Protein AF-A0A7Y2HLY5-F1 (afdb_monomer_lite)

Radius of gyration: 10.49 Å; chains: 1; bounding box: 19×22×31 Å

pLDDT: mean 88.43, std 14.84, range [44.62, 97.19]

Structure (mmCIF, N/CA/C/O backbone):
data_AF-A0A7Y2HLY5-F1
#
_entry.id   AF-A0A7Y2HLY5-F1
#
loop_
_atom_site.group_PDB
_atom_site.id
_atom_site.type_symbol
_atom_site.label_atom_id
_atom_site.label_alt_id
_atom_site.label_comp_id
_atom_site.label_asym_id
_atom_site.label_entity_id
_atom_site.label_seq_id
_atom_site.pdbx_PDB_ins_code
_atom_site.Cartn_x
_atom_site.Cartn_y
_atom_site.Cartn_z
_atom_site.occupancy
_atom_site.B_iso_or_equiv
_atom_site.auth_seq_id
_atom_site.auth_comp_id
_atom_site.auth_asym_id
_atom_site.auth_atom_id
_atom_site.pdbx_PDB_model_num
ATOM 1 N N . PRO A 1 1 ? -5.876 -1.401 -12.308 1.00 62.22 1 PRO A N 1
ATOM 2 C CA . PRO A 1 1 ? -7.182 -0.961 -11.750 1.00 62.22 1 PRO A CA 1
ATOM 3 C C . PRO A 1 1 ? -7.563 -1.815 -10.527 1.00 62.22 1 PRO A C 1
ATOM 5 O O . PRO A 1 1 ? -7.780 -3.009 -10.670 1.00 62.22 1 PRO A O 1
ATOM 8 N N . GLY A 1 2 ? -7.524 -1.244 -9.319 1.00 89.00 2 GLY A N 1
ATOM 9 C CA . GLY A 1 2 ? -7.814 -1.964 -8.063 1.00 89.00 2 GLY A CA 1
ATOM 10 C C . GLY A 1 2 ? -6.902 -1.564 -6.901 1.00 89.00 2 GLY A C 1
ATOM 11 O O . GLY A 1 2 ? -7.294 -1.637 -5.741 1.00 89.00 2 GLY A O 1
ATOM 12 N N . CYS A 1 3 ? -5.696 -1.077 -7.203 1.00 95.38 3 CYS A N 1
ATOM 13 C CA . CYS A 1 3 ? -4.823 -0.469 -6.207 1.00 95.38 3 CYS A CA 1
ATOM 14 C C . CYS A 1 3 ? -5.334 0.929 -5.827 1.00 95.38 3 CYS A C 1
ATOM 16 O O . CYS A 1 3 ? -5.556 1.752 -6.712 1.00 95.38 3 CYS A O 1
ATOM 18 N N . ARG A 1 4 ? -5.456 1.210 -4.523 1.00 96.69 4 ARG A N 1
ATOM 19 C CA . ARG A 1 4 ? -5.887 2.513 -3.980 1.00 96.69 4 ARG A CA 1
ATOM 20 C C . ARG A 1 4 ? -4.727 3.396 -3.497 1.00 96.69 4 ARG A C 1
ATOM 22 O O . ARG A 1 4 ? -4.913 4.220 -2.614 1.00 96.69 4 ARG A O 1
ATOM 29 N N . CYS A 1 5 ? -3.518 3.248 -4.055 1.00 95.88 5 CYS A N 1
ATOM 30 C CA . CYS A 1 5 ? -2.356 4.055 -3.634 1.00 95.88 5 CYS A CA 1
ATOM 31 C C . CYS A 1 5 ? -2.628 5.568 -3.696 1.00 95.88 5 CYS A C 1
ATOM 33 O O . CYS A 1 5 ? -2.222 6.279 -2.787 1.00 95.88 5 CYS A O 1
ATOM 35 N N . GLY A 1 6 ? -3.342 6.045 -4.723 1.00 95.62 6 GLY A N 1
ATOM 36 C CA . GLY A 1 6 ? -3.715 7.459 -4.844 1.00 95.62 6 GLY A CA 1
ATOM 37 C C . GLY A 1 6 ? -4.592 7.954 -3.689 1.00 95.62 6 GLY A C 1
ATOM 38 O O . GLY A 1 6 ? -4.351 9.031 -3.151 1.00 95.62 6 GLY A O 1
ATOM 39 N N . ASP A 1 7 ? -5.559 7.146 -3.254 1.00 96.56 7 ASP A N 1
ATOM 40 C CA . ASP A 1 7 ? -6.411 7.475 -2.105 1.00 96.56 7 ASP A CA 1
ATOM 41 C C . ASP A 1 7 ? -5.615 7.447 -0.793 1.00 96.56 7 ASP A C 1
ATOM 43 O O . ASP A 1 7 ? -5.818 8.298 0.067 1.00 96.56 7 ASP A O 1
ATOM 47 N N . VAL A 1 8 ? -4.661 6.518 -0.662 1.00 95.50 8 VAL A N 1
ATOM 48 C CA . VAL A 1 8 ? -3.791 6.413 0.521 1.00 95.50 8 VAL A CA 1
ATOM 49 C C . VAL A 1 8 ? -2.897 7.644 0.672 1.00 95.50 8 VAL A C 1
ATOM 51 O O . VAL A 1 8 ? -2.849 8.230 1.749 1.00 95.50 8 VAL A O 1
ATOM 54 N N . ILE A 1 9 ? -2.219 8.084 -0.394 1.00 94.69 9 ILE A N 1
ATOM 55 C CA . ILE A 1 9 ? -1.328 9.259 -0.320 1.00 94.69 9 ILE A CA 1
ATOM 56 C C . ILE A 1 9 ? -2.089 10.582 -0.189 1.00 94.69 9 ILE A C 1
ATOM 58 O O . ILE A 1 9 ? -1.524 11.565 0.276 1.00 94.69 9 ILE A O 1
ATOM 62 N N . THR A 1 10 ? -3.363 10.611 -0.590 1.00 96.06 10 THR A N 1
ATOM 63 C CA . THR A 1 10 ? -4.244 11.775 -0.404 1.00 96.06 10 THR A CA 1
ATOM 64 C C . THR A 1 10 ? -5.027 11.724 0.908 1.00 96.06 10 THR A C 1
ATOM 66 O O . THR A 1 10 ? -5.836 12.613 1.162 1.00 96.06 10 THR A O 1
ATOM 69 N N . GLY A 1 11 ? -4.806 10.701 1.743 1.00 94.38 11 GLY A N 1
ATOM 70 C CA . GLY A 1 11 ? -5.470 10.553 3.040 1.00 94.38 11 GLY A CA 1
ATOM 71 C C . GLY A 1 11 ? -6.968 10.241 2.956 1.00 94.38 11 GLY A C 1
ATOM 72 O O . GLY A 1 11 ? -7.678 10.392 3.943 1.00 94.38 11 GLY A O 1
ATOM 73 N N . ARG A 1 12 ? -7.468 9.807 1.793 1.00 96.25 12 ARG A N 1
ATOM 74 C CA . ARG A 1 12 ? -8.876 9.422 1.591 1.00 96.25 12 ARG A CA 1
ATOM 75 C C . ARG A 1 12 ? -9.204 8.035 2.135 1.00 96.25 12 ARG A C 1
ATOM 77 O O . ARG A 1 12 ? -10.377 7.732 2.326 1.00 96.25 12 ARG A O 1
ATOM 84 N N . CYS A 1 13 ? -8.196 7.185 2.322 1.00 93.69 13 CYS A N 1
ATOM 85 C CA . CYS A 1 13 ? -8.336 5.897 2.993 1.00 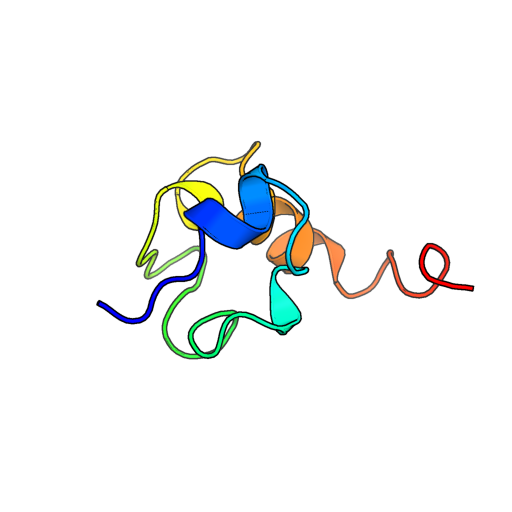93.69 13 CYS A CA 1
ATOM 86 C C . CYS A 1 13 ? -6.999 5.425 3.575 1.00 93.69 13 CYS A C 1
ATOM 88 O O . CYS A 1 13 ? -5.925 5.777 3.084 1.00 93.69 13 CYS A O 1
ATOM 90 N N . LEU A 1 14 ? -7.052 4.552 4.572 1.00 94.19 14 LEU A N 1
ATOM 91 C CA . LEU A 1 14 ? -5.897 3.867 5.131 1.00 94.19 14 LEU A CA 1
ATOM 92 C C . LEU A 1 14 ? -5.484 2.667 4.258 1.00 94.19 14 LEU A C 1
ATOM 94 O O . LEU A 1 14 ? -6.308 2.092 3.543 1.00 94.19 14 LEU A O 1
ATOM 98 N N . PRO A 1 15 ? -4.216 2.215 4.329 1.00 94.88 15 PRO A N 1
ATOM 99 C CA . PRO A 1 15 ? -3.761 1.037 3.593 1.00 94.88 15 PRO A CA 1
ATOM 100 C C . PRO A 1 15 ? -4.637 -0.222 3.762 1.00 94.88 15 PRO A C 1
ATOM 102 O O . PRO A 1 15 ? -4.890 -0.862 2.743 1.00 94.88 15 PRO A O 1
ATOM 105 N N . PRO A 1 16 ? -5.168 -0.569 4.956 1.00 94.19 16 PRO A N 1
ATOM 106 C CA . PRO A 1 16 ? -6.072 -1.715 5.128 1.00 94.19 16 PRO A CA 1
ATOM 107 C C . PRO A 1 16 ? -7.409 -1.606 4.385 1.00 94.19 16 PRO A C 1
ATOM 109 O O . PRO A 1 16 ? -8.037 -2.627 4.121 1.00 94.19 16 PRO A O 1
ATOM 112 N N . GLU A 1 17 ? -7.842 -0.397 4.021 1.00 94.88 17 GLU A N 1
ATOM 113 C CA . GLU A 1 17 ? -9.063 -0.164 3.236 1.00 94.88 17 GLU A CA 1
ATOM 114 C C . GLU A 1 17 ? -8.842 -0.376 1.727 1.00 94.88 17 GLU A C 1
ATOM 116 O O . GLU A 1 17 ? -9.781 -0.352 0.926 1.00 94.88 17 GLU A O 1
ATOM 121 N N . CYS A 1 18 ? -7.591 -0.579 1.303 1.00 95.56 18 CYS A N 1
ATOM 122 C CA . CYS A 1 18 ? -7.283 -1.023 -0.046 1.00 95.56 18 CYS A CA 1
ATOM 123 C C . CYS A 1 18 ? -7.568 -2.531 -0.155 1.00 95.56 18 CYS A C 1
ATOM 125 O O . CYS A 1 18 ? -6.932 -3.319 0.546 1.00 95.56 18 CYS A O 1
ATOM 127 N N . PRO A 1 19 ? -8.426 -2.981 -1.088 1.00 95.06 19 PRO A N 1
ATOM 1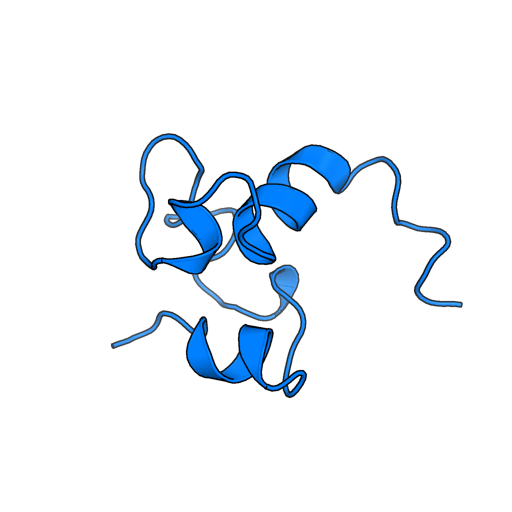28 C CA . PRO A 1 19 ? -8.823 -4.391 -1.186 1.00 95.06 19 PRO A CA 1
ATOM 129 C C . PRO A 1 19 ? -7.657 -5.333 -1.521 1.00 95.06 19 PRO A C 1
ATOM 131 O O . PRO A 1 19 ? -7.751 -6.546 -1.330 1.00 95.06 19 PRO A O 1
ATOM 134 N N . LEU A 1 20 ? -6.553 -4.783 -2.034 1.00 96.44 20 LEU A N 1
ATOM 135 C CA . LEU A 1 20 ? -5.358 -5.541 -2.395 1.00 96.44 20 LEU A CA 1
ATOM 136 C C . LEU A 1 20 ? -4.348 -5.644 -1.248 1.00 96.44 20 LEU A C 1
ATOM 138 O O . LEU A 1 20 ? -3.474 -6.512 -1.297 1.00 96.44 20 LEU A O 1
ATOM 142 N N . PHE A 1 21 ? -4.425 -4.756 -0.253 1.00 95.75 21 PHE A N 1
ATOM 143 C CA . PHE A 1 21 ? -3.435 -4.647 0.814 1.00 95.75 21 PHE A CA 1
ATOM 144 C C . PHE A 1 21 ? -3.375 -5.923 1.651 1.00 95.75 21 PHE A C 1
ATOM 146 O O . PHE A 1 21 ? -4.392 -6.434 2.110 1.00 95.75 21 PHE A O 1
ATOM 153 N N . GLY A 1 22 ? -2.170 -6.463 1.831 1.00 93.25 22 GLY A N 1
ATOM 154 C CA . GLY A 1 22 ? -1.942 -7.643 2.659 1.00 93.25 22 GLY A CA 1
ATOM 155 C C . GLY A 1 22 ? -2.408 -8.969 2.056 1.00 93.25 22 GLY A C 1
ATOM 156 O O . GLY A 1 22 ? -2.061 -10.013 2.598 1.00 93.25 22 GLY A O 1
ATOM 157 N N . ARG A 1 23 ? -3.151 -8.939 0.942 1.00 93.38 23 ARG A N 1
ATOM 158 C CA . ARG A 1 23 ? -3.604 -10.127 0.205 1.00 93.38 23 ARG A CA 1
ATOM 159 C C . ARG A 1 23 ? -2.678 -10.410 -0.969 1.00 93.38 23 ARG A C 1
ATOM 161 O O . ARG A 1 23 ? -1.819 -11.275 -0.889 1.00 93.38 23 ARG A O 1
ATOM 168 N N . VAL A 1 24 ? -2.839 -9.638 -2.043 1.00 95.56 24 VAL A N 1
ATOM 169 C CA . VAL A 1 24 ? -2.011 -9.748 -3.254 1.00 95.56 24 VAL A CA 1
ATOM 170 C C . VAL A 1 24 ? -0.913 -8.692 -3.283 1.00 95.56 24 VAL A C 1
ATOM 172 O O . VAL A 1 24 ? 0.160 -8.943 -3.810 1.00 95.56 24 VAL A O 1
ATOM 175 N N . CYS A 1 25 ? -1.157 -7.522 -2.685 1.00 96.25 25 CYS A N 1
ATOM 176 C CA . CYS A 1 25 ? -0.165 -6.469 -2.532 1.00 96.25 25 CYS A CA 1
ATOM 177 C C . CYS A 1 25 ? 0.588 -6.695 -1.219 1.00 96.25 25 CYS A C 1
ATOM 179 O O . CYS A 1 25 ? 0.041 -6.481 -0.132 1.00 96.25 25 CYS A O 1
ATOM 181 N N . THR A 1 26 ? 1.837 -7.142 -1.331 1.00 95.75 26 THR A N 1
ATOM 182 C CA . THR A 1 26 ? 2.752 -7.428 -0.214 1.00 95.75 26 THR A CA 1
ATOM 183 C C . THR A 1 26 ? 4.146 -6.868 -0.527 1.00 95.75 26 THR A C 1
ATOM 185 O O . THR A 1 26 ? 4.399 -6.526 -1.680 1.00 95.75 26 THR A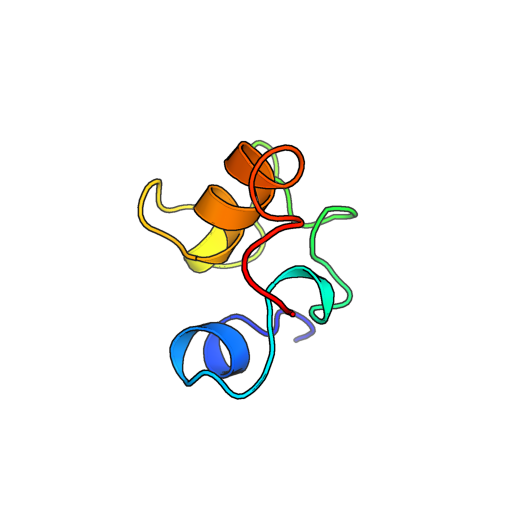 O 1
ATOM 188 N N . PRO A 1 27 ? 5.077 -6.777 0.442 1.00 95.50 27 PRO A N 1
ATOM 189 C CA . PRO A 1 27 ? 6.442 -6.327 0.153 1.00 95.50 27 PRO A CA 1
ATOM 190 C C . PRO A 1 27 ? 7.187 -7.213 -0.859 1.00 95.50 27 PRO A C 1
ATOM 192 O O . PRO A 1 27 ? 8.037 -6.717 -1.586 1.00 95.50 27 PRO A O 1
ATOM 195 N N . VAL A 1 28 ? 6.856 -8.510 -0.924 1.00 96.31 28 VAL A N 1
ATOM 196 C CA . VAL A 1 28 ? 7.443 -9.460 -1.891 1.00 96.31 28 VAL A CA 1
ATOM 197 C C . VAL A 1 28 ? 6.788 -9.324 -3.269 1.00 96.31 28 VAL A C 1
ATOM 199 O O . VAL A 1 28 ? 7.469 -9.395 -4.286 1.00 96.31 28 VAL A O 1
ATOM 202 N N . TYR A 1 29 ? 5.473 -9.084 -3.301 1.00 96.94 29 TYR A N 1
ATOM 203 C CA . TYR A 1 29 ? 4.690 -8.893 -4.525 1.00 96.94 29 TYR A CA 1
ATOM 204 C C . TYR A 1 29 ? 3.972 -7.534 -4.494 1.00 96.94 29 TYR A C 1
ATOM 206 O O . TYR A 1 29 ? 2.776 -7.459 -4.182 1.00 96.94 29 TYR A O 1
ATOM 214 N N . PRO A 1 30 ? 4.685 -6.424 -4.750 1.00 96.25 30 PRO A N 1
ATOM 215 C CA . PRO A 1 30 ? 4.092 -5.100 -4.659 1.00 96.25 30 PRO A CA 1
ATOM 216 C C . PRO A 1 30 ? 3.271 -4.780 -5.914 1.00 96.25 30 PRO A C 1
ATOM 218 O O . PRO A 1 30 ? 3.754 -4.876 -7.037 1.00 96.25 30 PRO A O 1
ATOM 221 N N . VAL A 1 31 ? 2.022 -4.345 -5.723 1.00 96.81 31 VAL A N 1
ATOM 222 C CA . VAL A 1 31 ? 1.132 -3.948 -6.836 1.00 96.81 31 VAL A CA 1
ATOM 223 C C . VAL A 1 31 ? 1.236 -2.453 -7.157 1.00 96.81 31 VAL A C 1
ATOM 225 O O . VAL A 1 31 ? 0.978 -2.038 -8.283 1.00 96.81 31 VAL A O 1
ATOM 228 N N . GLY A 1 32 ? 1.570 -1.622 -6.168 1.00 94.94 32 GLY A N 1
ATOM 229 C CA . GLY A 1 32 ? 1.613 -0.167 -6.319 1.00 94.94 32 GLY A CA 1
ATOM 230 C C . GLY A 1 32 ? 2.780 0.470 -5.567 1.00 94.94 32 GLY A C 1
ATOM 231 O O . GLY A 1 32 ? 3.354 -0.163 -4.674 1.00 94.94 32 GLY A O 1
ATOM 232 N N . PRO A 1 33 ? 3.115 1.733 -5.885 1.00 95.81 33 PRO A N 1
ATOM 233 C CA . PRO A 1 33 ? 4.335 2.389 -5.410 1.00 95.81 33 PRO A CA 1
ATOM 234 C C . PRO A 1 33 ? 4.399 2.505 -3.884 1.00 95.81 33 PRO A C 1
ATOM 236 O O . PRO A 1 33 ? 5.471 2.343 -3.303 1.00 95.81 33 PRO A O 1
ATOM 239 N N . CYS A 1 34 ? 3.256 2.676 -3.209 1.00 96.56 34 CYS A N 1
ATOM 240 C CA . CYS A 1 34 ? 3.212 2.743 -1.747 1.00 96.56 34 CYS A CA 1
ATOM 241 C C . CYS A 1 34 ? 3.616 1.429 -1.060 1.00 96.56 34 CYS A C 1
ATOM 243 O O . CYS A 1 34 ? 3.864 1.450 0.141 1.00 96.56 34 CYS A O 1
ATOM 245 N N . MET A 1 35 ? 3.627 0.295 -1.773 1.00 96.62 35 MET A N 1
ATOM 246 C CA . MET A 1 35 ? 4.113 -0.993 -1.260 1.00 96.62 35 MET A CA 1
ATOM 247 C C . MET A 1 35 ? 5.549 -1.301 -1.709 1.00 96.62 35 MET A C 1
ATOM 249 O O . MET A 1 35 ? 6.212 -2.096 -1.054 1.00 96.62 35 MET A O 1
ATOM 253 N N . VAL A 1 36 ? 6.038 -0.681 -2.792 1.00 9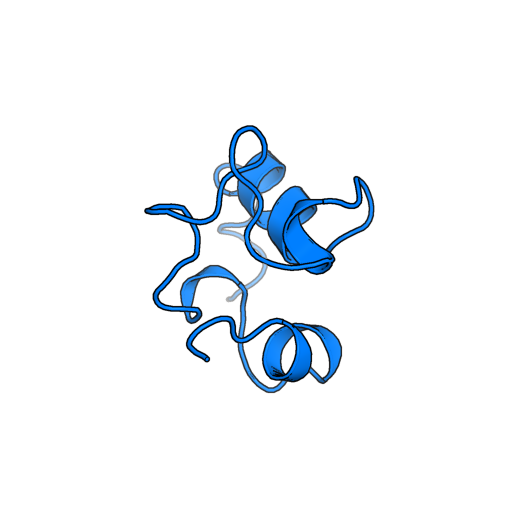7.19 36 VAL A N 1
ATOM 254 C CA . VAL A 1 36 ? 7.423 -0.845 -3.281 1.00 97.19 36 VAL A CA 1
ATOM 255 C C . VAL A 1 36 ? 8.409 -0.078 -2.398 1.00 97.19 36 VAL A C 1
ATOM 257 O O . VAL A 1 36 ? 9.447 -0.614 -2.022 1.00 97.19 36 VAL A O 1
ATOM 260 N N . SER A 1 37 ? 8.084 1.175 -2.065 1.00 93.12 37 SER A N 1
ATOM 261 C CA . SER A 1 37 ? 8.979 2.045 -1.297 1.00 93.12 37 SER A CA 1
ATOM 262 C C . SER A 1 37 ? 8.993 1.687 0.190 1.00 93.12 37 SER A C 1
ATOM 264 O O . SER A 1 37 ? 7.932 1.479 0.780 1.00 93.12 37 SER A O 1
ATOM 266 N N . SER A 1 38 ? 10.176 1.715 0.811 1.00 90.44 38 SER A N 1
ATOM 267 C CA . SER A 1 38 ? 10.350 1.598 2.268 1.00 90.44 38 SER A CA 1
ATOM 268 C C . SER A 1 38 ? 9.706 2.721 3.061 1.00 90.44 38 SER A C 1
ATOM 270 O O . SER A 1 38 ? 9.299 2.515 4.203 1.00 90.44 38 SER A O 1
ATOM 272 N N . GLU A 1 39 ? 9.562 3.884 2.435 1.00 94.50 39 GLU A N 1
ATOM 273 C CA . GLU A 1 39 ? 8.855 5.041 2.988 1.00 94.50 39 GLU A CA 1
ATOM 274 C C . GLU A 1 39 ? 7.382 5.076 2.553 1.00 94.50 39 GLU A C 1
ATOM 276 O O . GLU A 1 39 ? 6.620 5.956 2.944 1.00 94.50 39 GLU A O 1
ATOM 281 N N . GLY A 1 40 ? 6.950 4.115 1.732 1.00 95.50 40 GLY A N 1
ATOM 282 C CA . GLY A 1 40 ? 5.580 4.039 1.258 1.00 95.50 40 GLY A CA 1
ATOM 283 C C . GLY A 1 40 ? 4.611 3.730 2.396 1.00 95.50 40 GLY A C 1
ATOM 284 O O . GLY A 1 40 ? 4.821 2.796 3.172 1.00 95.50 40 GLY A O 1
ATOM 285 N N . SER A 1 41 ? 3.500 4.467 2.464 1.00 95.75 41 SER A N 1
ATOM 286 C CA . SER A 1 41 ? 2.503 4.317 3.533 1.00 95.75 41 SER A CA 1
ATOM 287 C C . SER A 1 41 ? 1.973 2.886 3.650 1.00 95.75 41 SER A C 1
ATOM 289 O O . SER A 1 41 ? 1.753 2.402 4.757 1.00 95.75 41 SER A O 1
ATOM 291 N N . CYS A 1 42 ? 1.813 2.170 2.530 1.00 96.50 42 CYS A N 1
ATOM 292 C CA . CYS A 1 42 ? 1.399 0.770 2.564 1.00 96.50 42 CYS A CA 1
ATOM 293 C C . CYS A 1 42 ? 2.515 -0.132 3.108 1.00 96.50 42 CYS A C 1
ATOM 295 O O . CYS A 1 42 ? 2.243 -0.973 3.958 1.00 96.50 42 CYS A O 1
ATOM 297 N N . GLN A 1 43 ? 3.767 0.034 2.678 1.00 96.31 43 GLN A N 1
ATOM 298 C CA . GLN A 1 43 ? 4.865 -0.791 3.187 1.00 96.31 43 GLN A CA 1
ATOM 299 C C . GLN A 1 43 ? 5.108 -0.545 4.682 1.00 96.31 43 GLN A C 1
ATOM 301 O O . GLN A 1 43 ? 5.236 -1.502 5.450 1.00 96.31 43 GLN A O 1
ATOM 306 N N . ALA A 1 44 ? 5.072 0.719 5.114 1.00 95.12 44 ALA A N 1
ATOM 307 C CA . ALA A 1 44 ? 5.133 1.094 6.520 1.00 95.12 44 ALA A CA 1
ATOM 308 C C .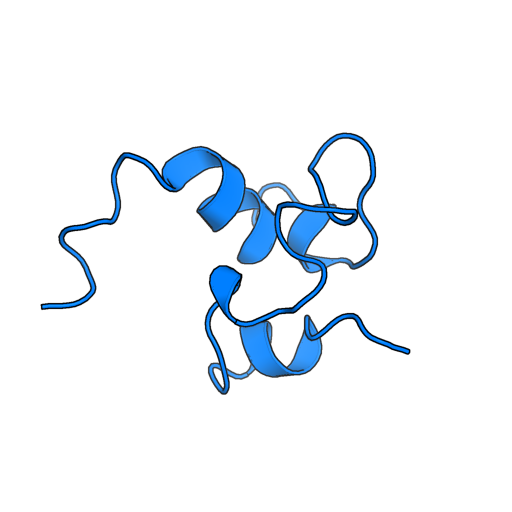 ALA A 1 44 ? 3.992 0.431 7.301 1.00 95.12 44 ALA A C 1
ATOM 310 O O . ALA A 1 44 ? 4.239 -0.307 8.254 1.00 95.12 44 ALA A O 1
ATOM 311 N N . HIS A 1 45 ? 2.746 0.583 6.851 1.00 94.56 45 HIS A N 1
ATOM 312 C CA . HIS A 1 45 ? 1.610 -0.043 7.521 1.00 94.56 45 HIS A CA 1
ATOM 313 C C . HIS A 1 45 ? 1.749 -1.572 7.573 1.00 94.56 45 HIS A C 1
ATOM 315 O O . HIS A 1 45 ? 1.508 -2.176 8.610 1.00 94.56 45 HIS A O 1
ATOM 321 N N . PHE A 1 46 ? 2.222 -2.219 6.504 1.00 93.81 46 PHE A N 1
ATOM 322 C CA . PHE A 1 46 ? 2.439 -3.667 6.481 1.00 93.81 46 PHE A CA 1
ATOM 323 C C . PHE A 1 46 ? 3.514 -4.111 7.486 1.00 93.81 46 PHE A C 1
ATOM 325 O O . PHE A 1 46 ? 3.335 -5.130 8.153 1.00 93.81 46 PHE A O 1
ATOM 332 N N . ARG A 1 47 ? 4.603 -3.344 7.619 1.00 92.44 47 ARG A N 1
ATOM 333 C CA . ARG A 1 47 ? 5.715 -3.605 8.547 1.00 92.44 47 ARG A CA 1
ATOM 334 C C . ARG A 1 47 ? 5.351 -3.321 10.006 1.00 92.44 47 ARG A C 1
ATOM 336 O O . ARG A 1 47 ? 5.876 -3.978 10.903 1.00 92.44 47 ARG A O 1
ATOM 343 N N . TYR A 1 48 ? 4.484 -2.340 10.248 1.00 90.06 48 TYR A N 1
ATOM 344 C CA . TYR A 1 48 ? 4.163 -1.835 11.584 1.00 90.06 48 TYR A CA 1
ATOM 345 C C . TYR A 1 48 ? 2.759 -2.209 12.082 1.00 90.06 48 TYR A C 1
ATOM 347 O O . TYR A 1 48 ? 2.462 -1.894 13.224 1.00 90.06 48 TYR A O 1
ATOM 355 N N . ARG A 1 49 ? 1.932 -2.937 11.311 1.00 78.25 49 ARG A N 1
ATOM 356 C CA . ARG A 1 49 ? 0.529 -3.295 11.641 1.00 78.25 49 ARG A CA 1
ATOM 357 C C . ARG A 1 49 ? 0.271 -3.890 13.036 1.00 78.25 49 ARG A C 1
ATOM 359 O O . ARG A 1 49 ? -0.860 -3.854 13.490 1.00 7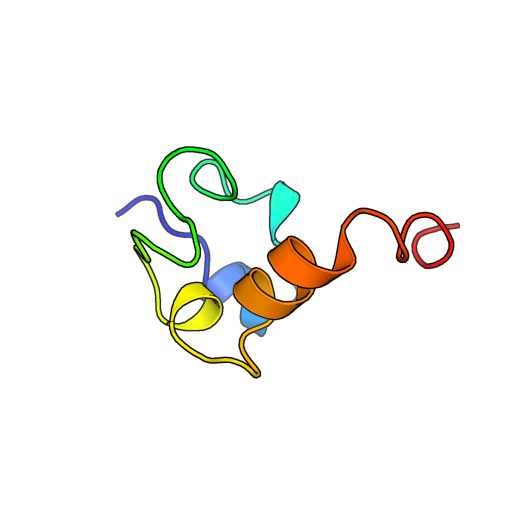8.25 49 ARG A O 1
ATOM 366 N N . GLY A 1 50 ? 1.286 -4.439 13.709 1.00 63.88 50 GLY A N 1
ATOM 367 C CA . GLY A 1 50 ? 1.191 -4.940 15.090 1.00 63.88 50 GLY A CA 1
ATOM 368 C C . GLY A 1 50 ? 1.572 -3.933 16.187 1.00 63.88 50 GLY A C 1
ATOM 369 O O . GLY A 1 50 ? 1.536 -4.287 17.356 1.00 63.88 50 GLY A O 1
ATOM 370 N N . ARG A 1 51 ? 1.978 -2.707 15.828 1.00 59.91 51 ARG A N 1
ATOM 371 C CA . ARG A 1 51 ? 2.421 -1.635 16.742 1.00 59.91 51 ARG A CA 1
ATOM 372 C C . ARG A 1 51 ? 1.555 -0.369 16.684 1.00 59.91 51 ARG A C 1
ATOM 374 O O . ARG A 1 51 ? 1.778 0.535 17.470 1.00 59.91 51 ARG A O 1
ATOM 381 N N . THR A 1 52 ? 0.606 -0.277 15.752 1.00 55.88 52 THR A N 1
ATOM 382 C CA . THR A 1 52 ? -0.184 0.943 15.478 1.00 55.88 52 THR A CA 1
ATOM 383 C C . THR A 1 52 ? -1.653 0.868 15.901 1.00 55.88 52 THR A C 1
ATOM 385 O O . THR A 1 52 ? -2.413 1.774 15.569 1.00 55.88 52 THR A O 1
ATOM 388 N N . ALA A 1 53 ? -2.068 -0.153 16.661 1.00 55.41 53 ALA A N 1
ATOM 389 C CA . ALA A 1 53 ? -3.427 -0.222 17.216 1.00 55.41 53 ALA A CA 1
ATOM 390 C C . ALA A 1 53 ? -3.781 0.977 18.131 1.00 55.41 53 ALA A C 1
ATOM 392 O O . ALA A 1 53 ? -4.953 1.217 18.385 1.00 55.41 53 ALA A O 1
ATOM 393 N N . GLU A 1 54 ? -2.790 1.761 18.568 1.00 50.59 54 GLU A N 1
ATOM 394 C CA . GLU A 1 54 ? -2.957 2.938 19.436 1.00 50.59 54 GLU A CA 1
ATOM 395 C C . GLU A 1 54 ? -3.146 4.275 18.692 1.00 50.59 54 GLU A C 1
ATOM 397 O O . GLU A 1 54 ? -3.384 5.288 19.335 1.00 50.59 54 GLU A O 1
ATOM 402 N N . ALA A 1 55 ? -3.061 4.326 17.356 1.00 52.12 55 ALA A N 1
ATOM 403 C CA . ALA A 1 55 ? -3.132 5.596 16.610 1.00 52.12 55 ALA A CA 1
ATOM 404 C C . ALA A 1 55 ? -4.527 5.932 16.036 1.00 52.12 55 ALA A C 1
ATOM 406 O O . ALA A 1 55 ? -4.661 6.904 15.295 1.00 52.12 55 ALA A O 1
ATOM 407 N N . ALA A 1 56 ? -5.545 5.113 16.322 1.00 51.75 56 ALA A N 1
ATOM 408 C CA . ALA A 1 56 ? -6.901 5.257 15.775 1.00 51.75 56 ALA A CA 1
ATOM 409 C C . ALA A 1 56 ? -8.005 5.366 16.850 1.00 51.75 56 ALA A C 1
ATOM 411 O O . ALA A 1 56 ? -9.176 5.175 16.528 1.00 51.75 56 ALA A O 1
ATOM 412 N N . THR A 1 57 ? -7.638 5.644 18.107 1.00 44.62 57 THR A N 1
ATOM 413 C CA . THR A 1 57 ? -8.565 6.092 19.168 1.00 44.62 57 THR A CA 1
ATOM 414 C C . THR A 1 57 ? -8.364 7.582 19.385 1.00 44.62 57 THR A C 1
ATOM 416 O O . THR A 1 57 ? -9.383 8.299 19.471 1.00 44.62 57 THR A O 1
#

Secondary structure (DSSP, 8-state):
----HHHHHTTSS-GGGSTTBTTTB-SSS--SHHHHSTT-HHHHHHHHTTT-TTS--

Foldseek 3Di:
DQAPLVCCVVVVDAQVPRPCQPPQDALVRHPDPLSVDPPRRSVCCRVCVVPCPPVPD

Sequence (57 aa):
PGCRCGDVITGRCLPPECPLFGRVCTPVYPVGPCMVSSEGSCQAHFRYRGRTAEAAT